Protein AF-A0A3B8W4F6-F1 (afdb_monomer)

Mean predicted aligned error: 9.64 Å

Structure (mmCIF, N/CA/C/O backbone):
data_AF-A0A3B8W4F6-F1
#
_entry.id   AF-A0A3B8W4F6-F1
#
loop_
_atom_site.group_PDB
_atom_site.id
_atom_site.type_symbol
_atom_site.label_atom_id
_atom_site.label_alt_id
_atom_site.label_comp_id
_atom_site.label_asym_id
_atom_site.label_entity_id
_atom_site.label_seq_id
_atom_site.pdbx_PDB_ins_code
_atom_site.Cartn_x
_atom_site.Cartn_y
_atom_site.Cartn_z
_atom_site.occupancy
_atom_site.B_iso_or_equiv
_atom_site.auth_seq_id
_atom_site.auth_comp_id
_atom_site.auth_asym_id
_atom_site.auth_atom_id
_atom_site.pdbx_PDB_model_num
ATOM 1 N N . MET A 1 1 ? 30.982 28.693 -59.886 1.00 55.50 1 MET A N 1
ATOM 2 C CA . MET A 1 1 ? 29.736 28.869 -59.112 1.00 55.50 1 MET A CA 1
ATOM 3 C C . MET A 1 1 ? 29.889 28.064 -57.833 1.00 55.50 1 MET A C 1
ATOM 5 O O . MET A 1 1 ? 29.847 26.845 -57.902 1.00 55.50 1 MET A O 1
ATOM 9 N N . ALA A 1 2 ? 30.230 28.709 -56.717 1.00 45.06 2 ALA A N 1
ATOM 10 C CA . ALA A 1 2 ? 30.468 28.024 -55.446 1.00 45.06 2 ALA A CA 1
ATOM 11 C C . ALA A 1 2 ? 29.125 27.668 -54.787 1.00 45.06 2 ALA A C 1
ATOM 13 O O . ALA A 1 2 ? 28.263 28.534 -54.652 1.00 45.06 2 ALA A O 1
ATOM 14 N N . GLN A 1 3 ? 28.941 26.402 -54.413 1.00 51.81 3 GLN A N 1
ATOM 15 C CA . GLN A 1 3 ? 27.734 25.917 -53.745 1.00 51.81 3 GLN A CA 1
ATOM 16 C C . GLN A 1 3 ? 27.910 26.059 -52.229 1.00 51.81 3 GLN A C 1
ATOM 18 O O . GLN A 1 3 ? 28.793 25.445 -51.633 1.00 51.81 3 GLN A O 1
ATOM 23 N N . LEU A 1 4 ? 27.094 26.921 -51.627 1.00 47.56 4 LEU A N 1
ATOM 24 C CA . LEU A 1 4 ? 27.086 27.211 -50.198 1.00 47.56 4 LEU A CA 1
ATOM 25 C C . LEU A 1 4 ? 26.311 26.101 -49.465 1.00 47.56 4 LEU A C 1
ATOM 27 O O . LEU A 1 4 ? 25.111 25.945 -49.685 1.00 47.56 4 LEU A O 1
ATOM 31 N N . PHE A 1 5 ? 26.976 25.332 -48.602 1.00 58.00 5 PHE A N 1
ATOM 32 C CA . PHE A 1 5 ? 26.315 24.381 -47.703 1.00 58.00 5 PHE A CA 1
ATOM 33 C C . PHE A 1 5 ? 26.010 25.072 -46.370 1.00 58.00 5 PHE A C 1
ATOM 35 O O . PHE A 1 5 ? 26.920 25.423 -45.623 1.00 58.00 5 PHE A O 1
ATOM 42 N N . VAL A 1 6 ? 24.724 25.270 -46.073 1.00 58.47 6 VAL A N 1
ATOM 43 C CA . VAL A 1 6 ? 24.257 25.746 -44.765 1.00 58.47 6 VAL A CA 1
ATOM 44 C C . VAL A 1 6 ? 24.060 24.529 -43.866 1.00 58.47 6 VAL A C 1
ATOM 46 O O . VAL A 1 6 ? 23.161 23.721 -44.089 1.00 58.47 6 VAL A O 1
ATOM 49 N N . ILE A 1 7 ? 24.924 24.387 -42.863 1.00 62.72 7 ILE A N 1
ATOM 50 C CA . ILE A 1 7 ? 24.809 23.353 -41.835 1.00 62.72 7 ILE A CA 1
ATOM 51 C C . ILE A 1 7 ? 23.830 23.870 -40.779 1.00 62.72 7 ILE A C 1
ATOM 53 O O . ILE A 1 7 ? 24.149 24.787 -40.024 1.00 62.72 7 ILE A O 1
ATOM 57 N N . TRP A 1 8 ? 22.630 23.295 -40.728 1.00 63.94 8 TRP A N 1
ATOM 58 C CA . TRP A 1 8 ? 21.715 23.492 -39.606 1.00 63.94 8 TRP A CA 1
ATOM 59 C C . TRP A 1 8 ? 22.245 22.703 -38.411 1.00 63.94 8 TRP A C 1
ATOM 61 O O . TRP A 1 8 ? 22.202 21.474 -38.399 1.00 63.94 8 TRP A O 1
ATOM 71 N N . ALA A 1 9 ? 22.776 23.404 -37.412 1.00 64.50 9 ALA A N 1
ATOM 72 C CA . ALA A 1 9 ? 23.122 22.790 -36.141 1.00 64.50 9 ALA A CA 1
ATOM 73 C C . ALA A 1 9 ? 21.825 22.385 -35.422 1.00 64.50 9 ALA A C 1
ATOM 75 O O . ALA A 1 9 ? 21.080 23.242 -34.947 1.00 64.50 9 ALA A O 1
ATOM 76 N N . LEU A 1 10 ? 21.540 21.080 -35.350 1.00 66.62 10 LEU A N 1
ATOM 77 C CA . LEU A 1 10 ? 20.557 20.563 -34.402 1.00 66.62 10 LEU A CA 1
ATOM 78 C C . LEU A 1 10 ? 21.144 20.707 -32.995 1.00 66.62 10 LEU A C 1
ATOM 80 O O . LEU A 1 10 ? 22.028 19.950 -32.597 1.00 66.62 10 LEU A O 1
ATOM 84 N N . SER A 1 11 ? 20.634 21.668 -32.233 1.00 67.88 11 SER A N 1
ATOM 85 C CA . SER A 1 11 ? 20.848 21.718 -30.790 1.00 67.88 11 SER A CA 1
ATOM 86 C C . SER A 1 11 ? 20.079 20.563 -30.147 1.00 67.88 11 SER A C 1
ATOM 88 O O . SER A 1 11 ? 18.875 20.661 -29.917 1.00 67.88 11 SER A O 1
ATOM 90 N N . ALA A 1 12 ? 20.760 19.449 -29.876 1.00 64.75 12 ALA A N 1
ATOM 91 C CA . ALA A 1 12 ? 20.221 18.388 -29.034 1.00 64.75 12 ALA A CA 1
ATOM 92 C C . ALA A 1 12 ? 20.179 18.894 -27.583 1.00 64.75 12 ALA A C 1
ATOM 94 O O . ALA A 1 12 ? 21.188 18.895 -26.881 1.00 64.75 12 ALA A O 1
ATOM 95 N N . GLY A 1 13 ? 19.018 19.384 -27.144 1.00 63.47 13 GLY A N 1
ATOM 96 C CA . GLY A 1 13 ? 18.785 19.690 -25.736 1.00 63.47 13 GLY A CA 1
ATOM 97 C C . GLY A 1 13 ? 18.802 18.397 -24.921 1.00 63.47 13 GLY A C 1
AT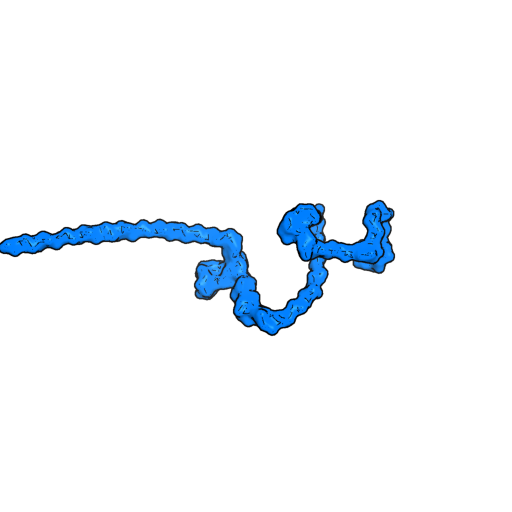OM 98 O O . GLY A 1 13 ? 18.016 17.491 -25.188 1.00 63.47 13 GLY A O 1
ATOM 99 N N . ALA A 1 14 ? 19.700 18.298 -23.941 1.00 60.53 14 ALA A N 1
ATOM 100 C CA . ALA A 1 14 ? 19.704 17.195 -22.990 1.00 60.53 14 ALA A CA 1
ATOM 101 C C . ALA A 1 14 ? 18.447 17.291 -22.113 1.00 60.53 14 ALA A C 1
ATOM 103 O O . ALA A 1 14 ? 18.333 18.173 -21.263 1.00 60.53 14 ALA A O 1
ATOM 104 N N . GLN A 1 15 ? 17.482 16.405 -22.341 1.00 63.75 15 GLN A N 1
ATOM 105 C CA . GLN A 1 15 ? 16.293 16.301 -21.507 1.00 63.75 15 GLN A CA 1
ATOM 106 C C . GLN A 1 15 ? 16.698 15.581 -20.214 1.00 63.75 15 GLN A C 1
ATOM 108 O O . GLN A 1 15 ? 17.089 14.413 -20.259 1.00 63.75 15 GLN A O 1
ATOM 113 N N . SER A 1 16 ? 16.672 16.266 -19.064 1.00 60.88 16 SER A N 1
ATOM 114 C CA . SER A 1 16 ? 16.905 15.582 -17.790 1.00 60.88 16 SER A CA 1
ATOM 115 C C . SER A 1 16 ? 15.682 14.710 -17.501 1.00 60.88 16 SER A C 1
ATOM 117 O O . SER A 1 16 ? 14.555 15.192 -17.383 1.00 60.88 16 SER A O 1
ATOM 119 N N . LYS A 1 17 ? 15.874 13.392 -17.490 1.00 71.44 17 LYS A N 1
ATOM 120 C CA . LYS A 1 17 ? 14.814 12.458 -17.118 1.00 71.44 17 LYS A CA 1
ATOM 121 C C . LYS A 1 17 ? 14.781 12.417 -15.593 1.00 71.44 17 LYS A C 1
ATOM 123 O O . LYS A 1 17 ? 15.727 11.925 -14.981 1.00 71.44 17 LYS A O 1
ATOM 128 N N . SER A 1 18 ? 13.748 12.997 -14.986 1.00 87.06 18 SER A N 1
ATOM 129 C CA . SER A 1 18 ? 13.538 12.906 -13.541 1.00 87.06 18 SER A CA 1
ATOM 130 C C . SER A 1 18 ? 13.315 11.448 -13.139 1.00 87.06 18 SER A C 1
ATOM 132 O O . SER A 1 18 ? 12.745 10.662 -13.900 1.00 87.06 18 SER A O 1
ATOM 134 N N . ILE A 1 19 ? 13.787 11.084 -11.948 1.00 90.50 19 ILE A N 1
ATOM 135 C CA . ILE A 1 19 ? 13.503 9.772 -11.368 1.00 90.50 19 ILE A CA 1
ATOM 136 C C . ILE A 1 19 ? 11.995 9.725 -11.060 1.00 90.50 19 ILE A C 1
ATOM 138 O O . ILE A 1 19 ? 11.502 10.672 -10.449 1.00 90.50 19 ILE A O 1
ATOM 142 N N . PRO A 1 20 ? 11.256 8.692 -11.504 1.00 93.50 20 PRO A N 1
ATOM 143 C CA . PRO A 1 20 ? 9.844 8.530 -11.159 1.00 93.50 20 PRO A CA 1
ATOM 144 C C . PRO A 1 20 ? 9.637 8.338 -9.651 1.00 93.50 20 PRO A C 1
ATOM 146 O O . PRO A 1 20 ? 10.477 7.725 -8.992 1.00 93.50 20 PRO A O 1
ATOM 149 N N . ASP A 1 21 ? 8.497 8.777 -9.117 1.00 95.94 21 ASP A N 1
ATOM 150 C CA . ASP A 1 21 ? 8.174 8.613 -7.689 1.00 95.94 21 ASP A CA 1
ATOM 151 C C . ASP A 1 21 ? 8.124 7.133 -7.269 1.00 95.94 21 ASP A C 1
ATOM 153 O O . ASP A 1 21 ? 8.500 6.776 -6.154 1.00 95.94 21 ASP A O 1
ATOM 157 N N . ASP A 1 22 ? 7.761 6.247 -8.198 1.00 95.69 22 ASP A N 1
ATOM 158 C CA . ASP A 1 22 ? 7.671 4.800 -8.008 1.00 95.69 22 ASP A CA 1
ATOM 159 C C . ASP A 1 22 ? 8.960 4.038 -8.364 1.00 95.69 22 ASP A C 1
ATOM 161 O O . ASP A 1 22 ? 8.926 2.835 -8.636 1.00 95.69 22 ASP A O 1
ATOM 165 N N . TRP A 1 23 ? 10.117 4.713 -8.376 1.00 95.88 23 TRP A N 1
ATOM 166 C CA . TRP A 1 23 ? 11.409 4.112 -8.738 1.00 95.88 23 TRP A CA 1
ATOM 167 C C . TRP A 1 23 ? 11.712 2.815 -7.974 1.00 95.88 23 TRP A C 1
ATOM 169 O O . TRP A 1 23 ? 12.354 1.915 -8.514 1.00 95.88 23 TRP A O 1
ATOM 179 N N . PHE A 1 24 ? 11.232 2.703 -6.733 1.00 97.31 24 PHE A N 1
ATOM 180 C CA . PHE A 1 24 ? 11.438 1.538 -5.880 1.00 97.31 24 PHE A CA 1
ATOM 181 C C . PHE A 1 24 ? 10.724 0.285 -6.409 1.00 97.31 24 PHE A C 1
ATOM 183 O O . PHE A 1 24 ? 11.154 -0.823 -6.106 1.00 97.31 24 PHE A O 1
ATOM 190 N N . LEU A 1 25 ? 9.693 0.422 -7.249 1.00 97.62 25 LEU A N 1
ATOM 191 C CA . LEU A 1 25 ? 8.988 -0.700 -7.884 1.00 97.62 25 LEU A CA 1
ATOM 192 C C . LEU A 1 25 ? 9.665 -1.200 -9.176 1.00 97.62 25 LEU A C 1
ATOM 194 O O . LEU A 1 25 ? 9.284 -2.257 -9.690 1.00 97.62 25 LEU A O 1
ATOM 198 N N . ARG A 1 26 ? 10.641 -0.446 -9.702 1.00 96.94 26 ARG A N 1
ATOM 199 C CA . ARG A 1 26 ? 11.280 -0.648 -11.015 1.00 96.94 26 ARG A CA 1
ATOM 200 C C . ARG A 1 26 ? 12.317 -1.766 -11.015 1.00 96.94 26 ARG A C 1
ATOM 202 O O . ARG A 1 26 ? 12.709 -2.271 -9.964 1.00 96.94 26 ARG A O 1
ATOM 209 N N . ASP A 1 27 ? 12.743 -2.161 -12.210 1.00 97.75 27 ASP A N 1
ATOM 210 C CA . ASP A 1 27 ? 13.707 -3.237 -12.422 1.00 97.75 27 ASP A CA 1
ATOM 211 C C . ASP A 1 27 ? 15.087 -2.700 -12.868 1.00 97.75 27 ASP A C 1
ATOM 213 O O . ASP A 1 27 ? 15.169 -1.925 -13.829 1.00 97.75 27 ASP A O 1
ATOM 217 N N . PRO A 1 28 ? 16.200 -3.139 -12.244 1.00 97.00 28 PRO A N 1
ATOM 218 C CA . PRO A 1 28 ? 17.531 -2.645 -12.595 1.00 97.00 28 PRO A CA 1
ATOM 219 C C . PRO A 1 28 ? 17.965 -2.943 -14.031 1.00 97.00 28 PRO A C 1
ATOM 221 O O . PRO A 1 28 ? 18.733 -2.170 -14.601 1.00 97.00 28 PRO A O 1
ATOM 224 N N . GLN A 1 29 ? 17.517 -4.055 -14.620 1.00 95.94 29 GLN A N 1
ATOM 225 C CA . GLN A 1 29 ? 17.906 -4.448 -15.974 1.00 95.94 29 GLN A CA 1
ATOM 226 C C . GLN A 1 29 ? 17.009 -3.822 -17.043 1.00 95.94 29 GLN A C 1
ATOM 228 O O . GLN A 1 29 ? 17.503 -3.487 -18.118 1.00 95.94 29 GLN A O 1
ATOM 233 N N . LEU A 1 30 ? 15.710 -3.671 -16.771 1.00 94.75 30 LEU A N 1
ATOM 234 C CA . LEU A 1 30 ? 14.752 -3.139 -17.747 1.00 94.75 30 LEU A CA 1
ATOM 235 C C . LEU A 1 30 ? 14.675 -1.609 -17.722 1.00 94.75 30 LEU A C 1
ATOM 237 O O . LEU A 1 30 ? 14.637 -0.978 -18.776 1.00 94.75 30 LEU A O 1
ATOM 241 N N . ASP A 1 31 ? 14.695 -1.015 -16.529 1.00 94.12 31 ASP A N 1
ATOM 242 C CA . ASP A 1 31 ? 14.443 0.415 -16.332 1.00 94.12 31 ASP A CA 1
ATOM 243 C C . ASP A 1 31 ? 15.721 1.207 -16.024 1.00 94.12 31 ASP A C 1
ATOM 245 O O . ASP A 1 31 ? 15.695 2.437 -15.981 1.00 94.12 31 ASP A O 1
ATOM 249 N N . SER A 1 32 ? 16.850 0.519 -15.809 1.00 94.06 32 SER A N 1
ATOM 250 C CA . SER A 1 32 ? 18.103 1.108 -15.303 1.00 94.06 32 SER A CA 1
ATOM 251 C C . SER A 1 32 ? 17.947 1.805 -13.939 1.00 94.06 32 SER A C 1
ATOM 253 O O . SER A 1 32 ? 18.724 2.699 -13.603 1.00 94.06 32 SER A O 1
ATOM 255 N N . LEU A 1 33 ? 16.949 1.399 -13.145 1.00 95.19 33 LEU A N 1
ATOM 256 C CA . LEU A 1 33 ? 16.651 1.926 -11.810 1.00 95.19 33 LEU A CA 1
ATOM 257 C C . LEU A 1 33 ? 16.747 0.806 -10.772 1.00 95.19 33 LEU A C 1
ATOM 259 O O . LEU A 1 33 ? 16.205 -0.276 -10.969 1.00 95.19 33 LEU A O 1
ATOM 263 N N . GLN A 1 34 ? 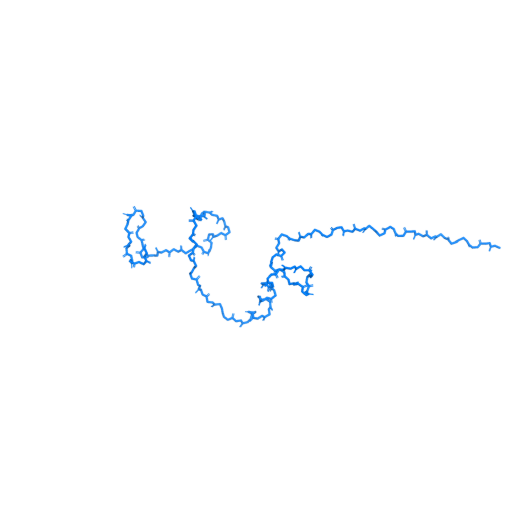17.433 1.065 -9.657 1.00 96.19 34 GLN A N 1
ATOM 264 C CA . GLN A 1 34 ? 17.708 0.068 -8.612 1.00 96.19 34 GLN A CA 1
ATOM 265 C C . GLN A 1 34 ? 16.495 -0.173 -7.689 1.00 96.19 34 GLN A C 1
ATOM 267 O O . GLN A 1 34 ? 16.571 0.087 -6.492 1.00 96.19 34 GLN A O 1
ATOM 272 N N . GLY A 1 35 ? 15.370 -0.623 -8.249 1.00 96.62 35 GLY A N 1
ATOM 273 C CA . GLY A 1 35 ? 14.168 -1.014 -7.502 1.00 96.62 35 GLY A CA 1
ATOM 274 C C . GLY A 1 35 ? 14.104 -2.515 -7.187 1.00 96.62 35 GLY A C 1
ATOM 275 O O . GLY A 1 35 ? 15.031 -3.273 -7.480 1.00 96.62 35 GLY A O 1
ATOM 276 N N . VAL A 1 36 ? 12.996 -2.950 -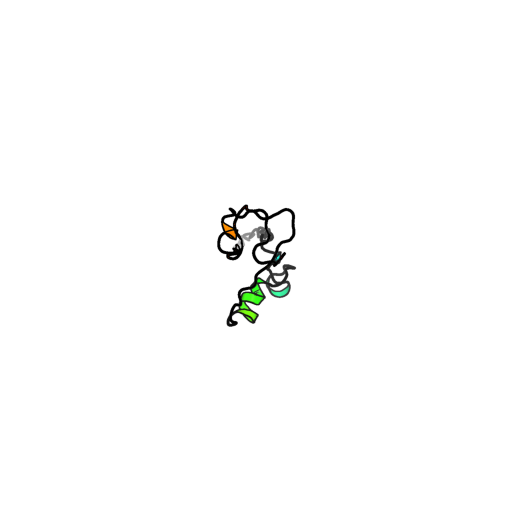6.577 1.00 98.12 36 VAL A N 1
ATOM 277 C CA . VAL A 1 36 ? 12.766 -4.344 -6.144 1.00 98.12 36 VAL A CA 1
ATOM 278 C C . VAL A 1 36 ? 12.056 -5.219 -7.191 1.00 98.12 36 VAL A C 1
ATOM 280 O O . VAL A 1 36 ? 11.674 -6.348 -6.890 1.00 98.12 36 VAL A O 1
ATOM 283 N N . SER A 1 37 ? 11.856 -4.721 -8.417 1.00 98.19 37 SER A N 1
ATOM 284 C CA . SER A 1 37 ? 11.192 -5.446 -9.516 1.00 98.19 37 SER A CA 1
ATOM 285 C C . SER A 1 37 ? 9.766 -5.940 -9.194 1.00 98.19 37 SER A C 1
ATOM 287 O O . SER A 1 37 ? 9.305 -6.947 -9.749 1.00 98.19 37 SER A O 1
ATOM 289 N N . SER A 1 38 ? 9.039 -5.239 -8.316 1.00 97.62 38 SER A N 1
ATOM 290 C CA . SER A 1 38 ? 7.655 -5.580 -7.951 1.00 97.62 38 SER A CA 1
ATOM 291 C C . SER A 1 38 ? 6.719 -5.522 -9.157 1.00 97.62 38 SER A C 1
ATOM 293 O O . SER A 1 38 ? 5.968 -6.467 -9.393 1.00 97.62 38 SER A O 1
ATOM 295 N N . GLU A 1 39 ? 6.817 -4.472 -9.977 1.00 96.69 39 GLU A N 1
ATOM 296 C CA . GLU A 1 39 ? 5.959 -4.304 -11.159 1.00 96.69 39 GLU A CA 1
ATOM 297 C C . GLU A 1 39 ? 6.181 -5.438 -12.173 1.00 96.69 39 GLU A C 1
ATOM 299 O O . GLU A 1 39 ? 5.245 -6.094 -12.634 1.00 96.69 39 GLU A O 1
ATOM 304 N N . ARG A 1 40 ? 7.451 -5.770 -12.437 1.00 97.31 40 ARG A N 1
ATOM 305 C CA . ARG A 1 40 ? 7.824 -6.914 -13.279 1.00 97.31 40 ARG A CA 1
ATOM 306 C C . ARG A 1 40 ? 7.249 -8.222 -12.734 1.00 97.31 40 ARG A C 1
ATOM 308 O O . ARG A 1 40 ? 6.805 -9.064 -13.515 1.00 97.31 40 ARG A O 1
ATOM 315 N N . THR A 1 41 ? 7.257 -8.413 -11.417 1.00 97.56 41 THR A N 1
ATOM 316 C CA . THR A 1 41 ? 6.739 -9.627 -10.769 1.00 97.56 41 THR A CA 1
ATOM 317 C C . THR A 1 41 ? 5.235 -9.783 -10.998 1.00 97.56 41 THR A C 1
ATOM 319 O O . THR A 1 41 ? 4.799 -10.876 -11.374 1.00 97.56 41 THR A O 1
ATOM 322 N N . TYR A 1 42 ? 4.460 -8.699 -10.876 1.00 96.75 42 TYR A N 1
ATOM 323 C CA . TYR A 1 42 ? 3.032 -8.691 -11.212 1.00 96.75 42 TYR A CA 1
ATOM 324 C C . TYR A 1 42 ? 2.778 -9.037 -12.682 1.00 96.75 42 TYR A C 1
ATOM 326 O O . TYR A 1 42 ? 1.942 -9.887 -12.985 1.00 96.75 42 TYR A O 1
ATOM 334 N N . GLN A 1 43 ? 3.553 -8.453 -13.597 1.00 95.88 43 GLN A N 1
ATOM 335 C CA . GLN A 1 43 ? 3.375 -8.649 -15.040 1.00 95.88 43 GLN A CA 1
ATOM 336 C C . GLN A 1 43 ? 3.841 -10.021 -15.559 1.00 95.88 43 GLN A C 1
ATOM 338 O O . GLN A 1 43 ? 3.455 -10.418 -16.661 1.00 95.88 43 GLN A O 1
ATOM 343 N N . THR A 1 44 ? 4.673 -10.745 -14.800 1.00 96.31 44 THR A N 1
ATOM 344 C CA . THR A 1 44 ? 5.299 -12.002 -15.247 1.00 96.31 44 THR A CA 1
ATOM 345 C C . THR A 1 44 ? 4.929 -13.195 -14.369 1.00 96.31 44 THR A C 1
ATOM 347 O O . THR A 1 44 ? 4.176 -14.065 -14.795 1.00 96.31 44 THR A O 1
ATOM 350 N N . LEU A 1 45 ? 5.448 -13.255 -13.142 1.00 96.50 45 LEU A N 1
ATOM 351 C CA . LEU A 1 45 ? 5.329 -14.416 -12.258 1.00 96.50 45 LEU A CA 1
ATOM 352 C C . LEU A 1 45 ? 3.926 -14.587 -11.673 1.00 96.50 45 LEU A C 1
ATOM 354 O O . LEU A 1 45 ? 3.553 -15.715 -11.342 1.00 96.50 45 LEU A O 1
ATOM 358 N N . LEU A 1 46 ? 3.188 -13.488 -11.494 1.00 96.50 46 LEU A N 1
ATOM 359 C CA . LEU A 1 46 ? 1.884 -13.483 -10.824 1.00 96.50 46 LEU A CA 1
ATOM 360 C C . LEU A 1 46 ? 0.694 -13.304 -11.770 1.00 96.50 46 LEU A C 1
ATOM 362 O O . LEU A 1 46 ? -0.425 -13.548 -11.335 1.00 96.50 46 LEU A O 1
ATOM 366 N N . LYS A 1 47 ? 0.922 -12.935 -13.037 1.00 95.19 47 LYS A N 1
ATOM 367 C CA . LYS A 1 47 ? -0.120 -12.529 -13.996 1.00 95.19 47 LYS A CA 1
ATOM 368 C C . LYS A 1 47 ? -1.345 -13.451 -14.029 1.00 95.19 47 LYS A C 1
ATOM 370 O O . LYS A 1 47 ? -2.468 -12.965 -14.029 1.00 95.19 47 LYS A O 1
ATOM 375 N N . ASP A 1 48 ? -1.114 -14.762 -14.024 1.00 96.12 48 ASP A N 1
ATOM 376 C CA . ASP A 1 48 ? -2.166 -15.783 -14.125 1.00 96.12 48 ASP A CA 1
ATOM 377 C C . ASP A 1 48 ? -2.277 -16.641 -12.852 1.00 96.12 48 ASP A C 1
ATOM 379 O O . ASP A 1 48 ? -2.811 -17.753 -12.873 1.00 96.12 48 ASP A O 1
ATOM 383 N N . LYS A 1 49 ? -1.728 -16.163 -11.728 1.00 96.62 49 LYS A N 1
ATOM 384 C CA . LYS A 1 49 ? -1.802 -16.870 -10.446 1.00 96.62 49 LYS A CA 1
ATOM 385 C C . LYS A 1 49 ? -3.016 -16.406 -9.642 1.00 96.62 49 LYS A C 1
ATOM 387 O O . LYS A 1 49 ? -3.311 -15.215 -9.624 1.00 96.62 49 LYS A O 1
ATOM 392 N N . PRO A 1 50 ? -3.702 -17.323 -8.937 1.00 95.56 50 PRO A N 1
ATOM 393 C CA . PRO A 1 50 ? -4.805 -16.937 -8.071 1.00 95.56 50 PRO A CA 1
ATOM 394 C C . PRO A 1 50 ? -4.300 -16.074 -6.911 1.00 95.56 50 PRO A C 1
ATOM 396 O O . PRO A 1 50 ? -3.275 -16.380 -6.292 1.00 95.56 50 PRO A O 1
ATOM 399 N N . SER A 1 51 ? -5.049 -15.020 -6.595 1.00 93.25 51 SER A N 1
ATOM 400 C CA . SER A 1 51 ? -4.816 -14.199 -5.409 1.00 93.25 51 SER A CA 1
ATOM 401 C C . SER A 1 51 ? -5.286 -14.919 -4.146 1.00 93.25 51 SER A C 1
ATOM 403 O O . SER A 1 51 ? -6.258 -15.675 -4.164 1.00 93.25 51 SER A O 1
ATOM 405 N N . ARG A 1 52 ? -4.605 -14.650 -3.031 1.00 94.50 52 ARG A N 1
ATOM 406 C CA . ARG A 1 52 ? -5.025 -15.055 -1.686 1.00 94.50 52 ARG A CA 1
ATOM 407 C C . ARG A 1 52 ? -5.130 -13.811 -0.815 1.00 94.50 52 ARG A C 1
ATOM 409 O O . ARG A 1 52 ? -4.214 -12.992 -0.826 1.00 94.50 52 ARG A O 1
ATOM 416 N N . THR A 1 53 ? -6.213 -13.688 -0.062 1.00 94.75 53 THR A N 1
ATOM 417 C CA . THR A 1 53 ? -6.335 -12.634 0.947 1.00 94.75 53 THR A CA 1
ATOM 418 C C . THR A 1 53 ? -5.392 -12.949 2.101 1.00 94.75 53 THR A C 1
ATOM 420 O O . THR A 1 53 ? -5.345 -14.082 2.581 1.00 94.75 53 THR A O 1
ATOM 423 N N . VAL A 1 54 ? -4.612 -11.956 2.519 1.00 95.38 54 VAL A N 1
ATOM 424 C CA . VAL A 1 54 ? -3.693 -12.045 3.656 1.00 95.38 54 VAL A CA 1
ATOM 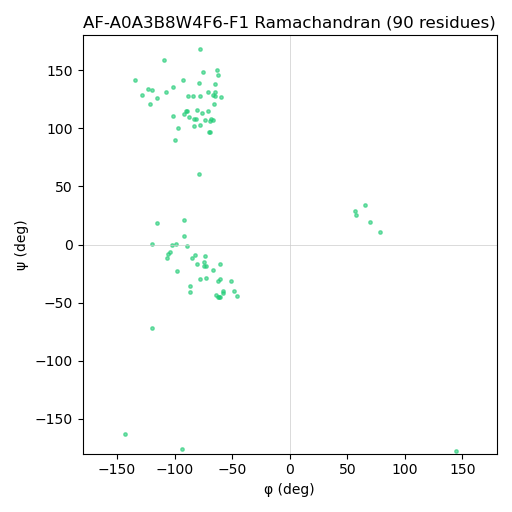425 C C . VAL A 1 54 ? -3.990 -10.867 4.569 1.00 95.38 54 VAL A C 1
ATOM 427 O O . VAL A 1 54 ? -4.017 -9.733 4.102 1.00 95.38 54 VAL A O 1
ATOM 430 N N . ILE A 1 55 ? -4.201 -11.144 5.853 1.00 93.88 55 ILE A N 1
ATOM 431 C CA . ILE A 1 55 ? -4.326 -10.109 6.881 1.00 93.88 55 ILE A CA 1
ATOM 432 C C . ILE A 1 55 ? -2.910 -9.722 7.316 1.00 93.88 55 ILE A C 1
ATOM 434 O O . ILE A 1 55 ? -2.094 -10.593 7.626 1.00 93.88 55 ILE A O 1
ATOM 438 N N . VAL A 1 56 ? -2.606 -8.424 7.298 1.00 94.81 56 VAL A N 1
ATOM 439 C CA . VAL A 1 56 ? -1.295 -7.871 7.664 1.00 94.81 56 VAL A CA 1
ATOM 440 C C . VAL A 1 56 ? -1.484 -6.888 8.814 1.00 94.81 56 VAL A C 1
ATOM 442 O O . VAL A 1 56 ? -2.193 -5.899 8.663 1.00 94.81 56 VAL A O 1
ATOM 445 N N . ALA A 1 57 ? -0.832 -7.147 9.947 1.00 93.44 57 ALA A N 1
ATOM 446 C CA . ALA A 1 57 ? -0.810 -6.231 11.083 1.00 93.44 57 ALA A CA 1
ATOM 447 C C . ALA A 1 57 ? 0.356 -5.239 10.949 1.00 93.44 57 ALA A C 1
ATOM 449 O O . ALA A 1 57 ? 1.507 -5.648 10.773 1.00 93.44 57 ALA A O 1
ATOM 450 N N . VAL A 1 58 ? 0.062 -3.942 11.060 1.00 94.31 58 VAL A N 1
ATOM 451 C CA . VAL A 1 58 ? 1.067 -2.871 11.122 1.00 94.31 58 VAL A CA 1
ATOM 452 C C . VAL A 1 58 ? 1.217 -2.439 12.578 1.00 94.31 58 VAL A C 1
ATOM 454 O O . VAL A 1 58 ? 0.306 -1.848 13.147 1.00 94.31 58 VAL A O 1
ATOM 457 N N . ILE A 1 59 ? 2.364 -2.755 13.185 1.00 94.50 59 ILE A N 1
ATOM 458 C CA . ILE A 1 59 ? 2.671 -2.411 14.580 1.00 94.50 59 ILE A CA 1
ATOM 459 C C . ILE A 1 59 ? 3.557 -1.161 14.585 1.00 94.50 59 ILE A C 1
ATOM 461 O O . ILE A 1 59 ? 4.781 -1.259 14.523 1.00 94.50 59 ILE A O 1
ATOM 465 N N . ASP A 1 60 ? 2.922 0.006 14.627 1.00 95.75 60 ASP A N 1
ATOM 466 C CA . ASP A 1 60 ? 3.571 1.321 14.649 1.00 95.75 60 ASP A CA 1
ATOM 467 C C . ASP A 1 60 ? 2.764 2.271 15.565 1.00 95.75 60 ASP A C 1
ATOM 469 O O . ASP A 1 60 ? 1.940 1.842 16.370 1.00 95.75 60 ASP A O 1
ATOM 473 N N . SER A 1 61 ? 2.989 3.573 15.449 1.00 96.31 61 SER A N 1
ATOM 474 C CA . SER A 1 61 ? 2.250 4.661 16.091 1.00 96.31 61 SER A CA 1
ATOM 475 C C . SER A 1 61 ? 0.758 4.731 15.733 1.00 96.31 61 SER A C 1
ATOM 477 O O . SER A 1 61 ? 0.001 5.388 16.447 1.00 96.31 61 SER A O 1
ATOM 479 N N . GLY A 1 62 ? 0.329 4.061 14.661 1.00 93.44 62 GLY A N 1
ATOM 480 C CA . GLY A 1 62 ? -1.065 3.957 14.231 1.00 93.44 62 GLY A CA 1
ATOM 481 C C . GLY A 1 62 ? -1.210 3.943 12.708 1.00 93.44 62 GLY A C 1
ATOM 482 O O . GLY A 1 62 ? -0.224 3.993 11.975 1.00 93.44 62 GLY A O 1
ATOM 483 N N . VAL A 1 63 ? -2.457 3.892 12.238 1.00 94.69 63 VAL A N 1
ATOM 484 C CA . VAL A 1 63 ? -2.839 4.040 10.826 1.00 94.69 63 VAL A CA 1
ATOM 485 C C . VAL A 1 63 ? -4.029 4.994 10.734 1.00 94.69 63 VAL A C 1
ATOM 487 O O . VAL A 1 63 ? -4.905 4.973 11.599 1.00 94.69 63 VAL A O 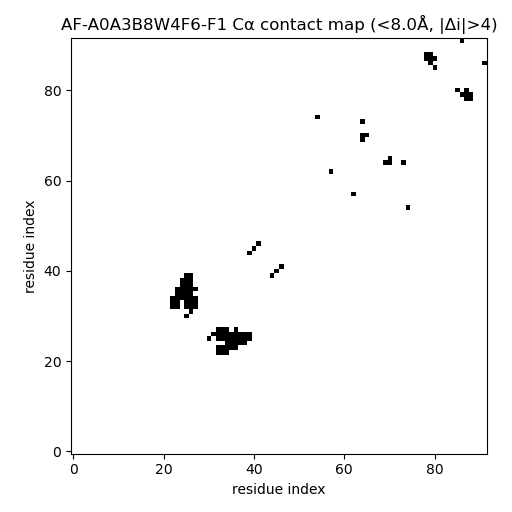1
ATOM 490 N N . ASP A 1 64 ? -4.055 5.843 9.708 1.00 95.62 64 ASP A N 1
ATOM 491 C CA . ASP A 1 64 ? -5.223 6.674 9.419 1.00 95.62 64 ASP A CA 1
ATOM 492 C C . ASP A 1 64 ? -6.298 5.826 8.731 1.00 95.62 64 ASP A C 1
ATOM 494 O O . ASP A 1 64 ? -6.195 5.500 7.546 1.00 95.62 64 ASP A O 1
ATOM 498 N N . ILE A 1 65 ? -7.318 5.443 9.497 1.00 94.38 65 ILE A N 1
ATOM 499 C CA . ILE A 1 65 ? -8.432 4.617 9.018 1.00 94.38 65 ILE A CA 1
ATOM 500 C C . ILE A 1 65 ? -9.411 5.384 8.115 1.00 94.38 65 ILE A C 1
ATOM 502 O O . ILE A 1 65 ? -10.261 4.764 7.483 1.00 94.38 65 ILE A O 1
ATOM 506 N N . GLU A 1 66 ? -9.291 6.711 8.022 1.00 95.81 66 GLU A N 1
ATOM 507 C CA . GLU A 1 66 ? -10.120 7.550 7.147 1.00 95.81 66 GLU A CA 1
ATOM 508 C C . GLU A 1 66 ? -9.407 7.906 5.828 1.00 95.81 66 GLU A C 1
ATOM 510 O O . GLU A 1 66 ? -9.975 8.599 4.981 1.00 95.81 66 GLU A O 1
ATOM 515 N N . HIS A 1 67 ? -8.173 7.426 5.619 1.00 97.44 67 HIS A N 1
ATOM 516 C CA . HIS A 1 67 ? -7.407 7.700 4.405 1.00 97.44 67 HIS A CA 1
ATOM 517 C C . HIS A 1 67 ? -8.070 7.074 3.167 1.00 97.44 67 HIS A C 1
ATOM 519 O O . HIS A 1 67 ? -8.314 5.865 3.115 1.00 97.44 67 HIS A O 1
ATOM 525 N N . GLU A 1 68 ? -8.296 7.884 2.127 1.00 97.38 68 GLU A N 1
ATOM 526 C CA . GLU A 1 68 ? -9.062 7.481 0.939 1.00 97.38 68 GLU A CA 1
ATOM 527 C C . GLU A 1 68 ? -8.479 6.255 0.217 1.00 97.38 68 GLU A C 1
ATOM 529 O O . GLU A 1 68 ? -9.227 5.335 -0.103 1.00 97.38 68 GLU A O 1
ATOM 534 N N . ASP A 1 69 ? -7.152 6.178 0.070 1.00 96.50 69 ASP A N 1
ATOM 535 C CA . ASP A 1 69 ? -6.487 5.032 -0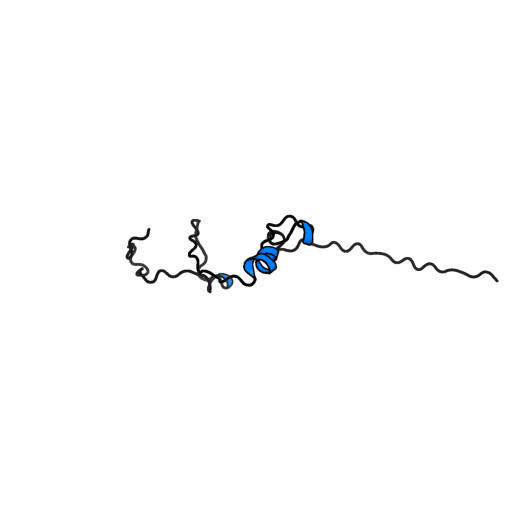.577 1.00 96.50 69 ASP A CA 1
ATOM 536 C C . ASP A 1 69 ? -6.432 3.752 0.278 1.00 96.50 69 ASP A C 1
ATOM 538 O O . ASP A 1 69 ? -6.130 2.679 -0.245 1.00 96.50 69 ASP A O 1
ATOM 542 N N . LEU A 1 70 ? -6.687 3.832 1.591 1.00 96.25 70 LEU A N 1
ATOM 543 C CA . LEU A 1 70 ? -6.641 2.661 2.480 1.00 96.25 70 LEU A CA 1
ATOM 544 C C . LEU A 1 70 ? -8.022 2.064 2.733 1.00 96.25 70 LEU A C 1
ATOM 546 O O . LEU A 1 70 ? -8.122 0.881 3.053 1.00 96.25 70 LEU A O 1
ATOM 550 N N . LYS A 1 71 ? -9.083 2.853 2.556 1.00 94.56 71 LYS A N 1
ATOM 551 C CA . LYS A 1 71 ? -10.461 2.503 2.914 1.00 94.56 71 LYS A CA 1
ATOM 552 C C . LYS A 1 71 ? -10.914 1.125 2.420 1.00 94.56 71 LYS A C 1
ATOM 554 O O . LYS A 1 71 ? -11.582 0.407 3.157 1.00 94.56 71 LYS A O 1
ATOM 559 N N . ASP A 1 72 ? -10.530 0.749 1.203 1.00 95.25 72 ASP A N 1
ATOM 560 C CA . ASP A 1 72 ? -10.967 -0.504 0.572 1.00 95.25 72 ASP A CA 1
ATOM 561 C C . ASP A 1 72 ? -10.147 -1.736 1.005 1.00 95.25 72 ASP A C 1
ATOM 563 O O . ASP A 1 72 ? -10.510 -2.866 0.676 1.00 95.25 72 ASP A O 1
ATOM 567 N N . VAL A 1 73 ? -9.039 -1.539 1.731 1.00 95.50 73 VAL A N 1
ATOM 568 C CA . VAL A 1 73 ? -8.125 -2.612 2.168 1.00 95.50 73 VAL A CA 1
ATOM 569 C C . VAL A 1 73 ? -7.984 -2.720 3.689 1.00 95.50 73 VAL A C 1
ATOM 571 O O . VAL A 1 73 ? -7.254 -3.591 4.169 1.00 95.50 73 VAL A O 1
ATOM 574 N N . LEU A 1 74 ? -8.673 -1.869 4.456 1.00 95.62 74 LEU A N 1
ATOM 575 C CA . LEU A 1 74 ? -8.694 -1.951 5.915 1.00 95.62 74 LEU A CA 1
ATOM 576 C C . LEU A 1 74 ? -9.377 -3.242 6.372 1.00 95.62 74 LEU A C 1
ATOM 578 O O . LEU A 1 74 ? -10.476 -3.588 5.937 1.00 95.62 74 LEU A O 1
ATOM 582 N N . TRP A 1 75 ? -8.715 -3.949 7.282 1.00 94.62 75 TRP A N 1
ATOM 583 C CA . TRP A 1 75 ? -9.294 -5.107 7.944 1.00 94.62 75 TRP A CA 1
ATOM 584 C C . TRP A 1 75 ? -10.251 -4.661 9.056 1.00 94.62 75 TRP A C 1
ATOM 586 O O . TRP A 1 75 ? -9.953 -3.725 9.798 1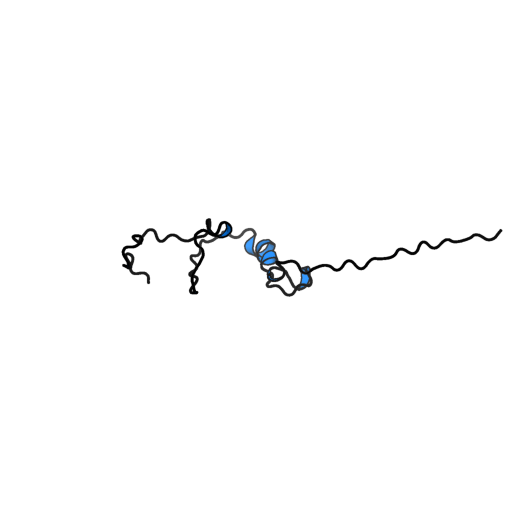.00 94.62 75 TRP A O 1
ATOM 596 N N . ILE A 1 76 ? -11.390 -5.346 9.172 1.00 91.88 76 ILE A N 1
ATOM 597 C CA . ILE A 1 76 ? -12.383 -5.147 10.231 1.00 91.88 76 ILE A CA 1
ATOM 598 C C . ILE A 1 76 ? -12.420 -6.427 11.059 1.00 91.88 76 ILE A C 1
ATOM 600 O O . ILE A 1 76 ? -12.621 -7.508 10.499 1.00 91.88 76 ILE A O 1
ATOM 604 N N . ASN A 1 77 ? -12.238 -6.302 12.374 1.00 92.06 77 ASN A N 1
ATOM 605 C CA . ASN A 1 77 ? -12.471 -7.416 13.281 1.00 92.06 77 ASN A CA 1
ATOM 606 C C . ASN A 1 77 ? -13.967 -7.498 13.611 1.00 92.06 77 ASN A C 1
ATOM 608 O O . ASN A 1 77 ? -14.474 -6.683 14.377 1.00 92.06 77 ASN A O 1
ATOM 612 N N . GLU A 1 78 ? -14.684 -8.432 12.985 1.00 93.12 78 GLU A N 1
ATOM 613 C CA . GLU A 1 78 ? -16.130 -8.606 13.197 1.00 93.12 78 GLU A CA 1
ATOM 614 C C . GLU A 1 78 ? -16.464 -9.231 14.560 1.00 93.12 78 GLU A C 1
ATOM 616 O O . GLU A 1 78 ? -17.600 -9.102 15.019 1.00 93.12 78 GLU A O 1
ATOM 621 N N . ASP A 1 79 ? -15.487 -9.870 15.208 1.00 93.12 79 ASP A N 1
ATOM 622 C CA . ASP A 1 79 ? -15.659 -10.526 16.505 1.00 93.12 79 ASP A CA 1
ATOM 623 C C . ASP A 1 79 ? -15.396 -9.572 17.697 1.00 93.12 79 ASP A C 1
ATOM 625 O O . ASP A 1 79 ? -15.588 -9.964 18.846 1.00 93.12 79 ASP A O 1
ATOM 629 N N . GLU A 1 80 ? -15.036 -8.308 17.431 1.00 93.88 80 GLU A N 1
ATOM 630 C CA . GLU A 1 80 ? -14.755 -7.261 18.429 1.00 93.88 80 GLU A CA 1
ATOM 631 C C . GLU A 1 80 ? -15.913 -6.270 18.612 1.00 93.88 80 GLU A C 1
ATOM 633 O O . GLU A 1 80 ? -16.477 -5.755 17.639 1.00 93.88 80 GLU A O 1
ATOM 638 N N . ILE A 1 81 ? -16.250 -5.930 19.863 1.00 91.94 81 ILE A N 1
ATOM 639 C CA . ILE A 1 81 ? -17.253 -4.906 20.182 1.00 91.94 81 ILE A CA 1
ATOM 640 C C . ILE A 1 81 ? -16.563 -3.537 20.302 1.00 91.94 81 ILE A C 1
ATOM 642 O O . ILE A 1 81 ? -15.828 -3.281 21.260 1.00 91.94 81 ILE A O 1
ATOM 646 N N . PRO A 1 82 ? -16.863 -2.569 19.413 1.00 89.00 82 PRO A N 1
ATOM 647 C CA . PRO A 1 82 ? -16.155 -1.294 19.406 1.00 89.00 82 PRO A CA 1
ATOM 648 C C . PRO A 1 82 ? -16.278 -0.518 20.725 1.00 89.00 82 PRO A C 1
ATOM 650 O O . PRO A 1 82 ? -17.376 -0.209 21.194 1.00 89.00 82 PRO A O 1
ATOM 653 N N . G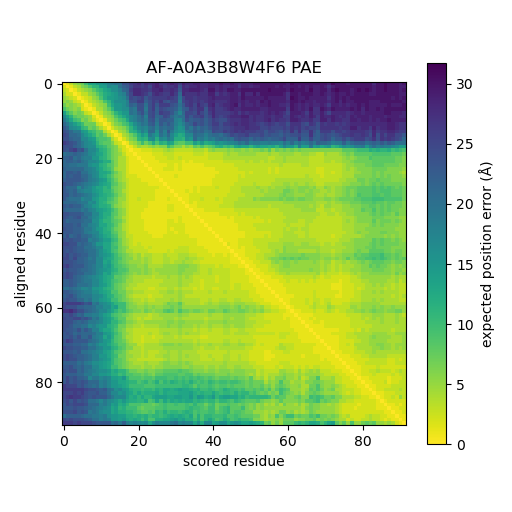LY A 1 83 ? -15.132 -0.125 21.286 1.00 87.19 83 GLY A N 1
ATOM 654 C CA . GLY A 1 83 ? -15.049 0.819 22.403 1.00 87.19 83 GLY A CA 1
ATOM 655 C C . GLY A 1 83 ? -15.373 0.249 23.788 1.00 87.19 83 GLY A C 1
ATOM 656 O O . GLY A 1 83 ? -15.505 1.034 24.729 1.00 87.19 83 GLY A O 1
ATOM 657 N N . ASN A 1 84 ? -15.491 -1.075 23.947 1.00 93.56 84 ASN A N 1
ATOM 658 C CA . ASN A 1 84 ? -15.688 -1.705 25.262 1.00 93.56 84 ASN A CA 1
ATOM 659 C C . ASN A 1 84 ? -14.373 -1.870 26.062 1.00 93.56 84 ASN A C 1
ATOM 661 O O . ASN A 1 84 ? -14.424 -2.049 27.280 1.00 93.56 84 ASN A O 1
ATOM 665 N N . GLY A 1 85 ? -13.214 -1.774 25.398 1.00 89.56 85 GLY A N 1
ATOM 666 C CA . GLY A 1 85 ? -11.894 -1.952 26.006 1.00 89.56 85 GLY A CA 1
ATOM 667 C C . GLY A 1 85 ? -11.584 -3.392 26.432 1.00 89.56 85 GLY A C 1
ATOM 668 O O . GLY A 1 85 ? -10.717 -3.581 27.286 1.00 89.56 85 GLY A O 1
ATOM 669 N N . ALA A 1 86 ? -12.303 -4.379 25.895 1.00 90.38 86 ALA A N 1
ATOM 670 C CA . ALA A 1 86 ? -12.031 -5.799 26.071 1.00 90.38 86 ALA A CA 1
ATOM 671 C C . ALA A 1 86 ? -11.504 -6.394 24.758 1.00 90.38 86 ALA A C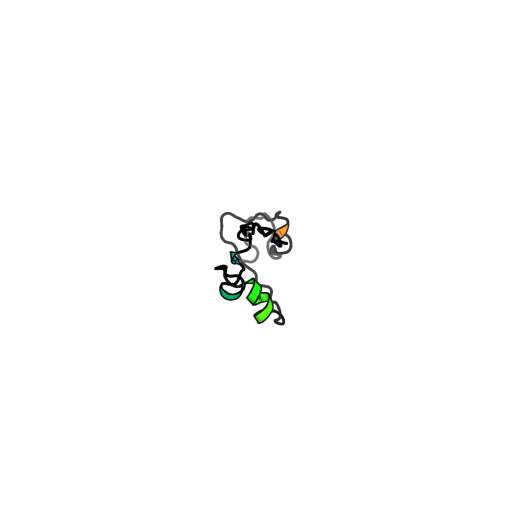 1
ATOM 673 O O . ALA A 1 86 ? -11.700 -5.808 23.706 1.00 90.38 86 ALA A O 1
ATOM 674 N N . ASP A 1 87 ? -10.820 -7.529 24.868 1.00 90.75 87 ASP A N 1
ATOM 675 C CA . ASP A 1 87 ? -10.490 -8.412 23.746 1.00 90.75 87 ASP A CA 1
ATOM 676 C C . ASP A 1 87 ? -11.559 -9.519 23.737 1.00 90.75 87 ASP A C 1
ATOM 678 O O . ASP A 1 87 ? -11.573 -10.400 24.612 1.00 90.75 87 ASP A O 1
ATOM 682 N N . ASP A 1 88 ? -12.542 -9.382 22.850 1.00 94.00 88 ASP A N 1
ATOM 683 C CA . ASP A 1 88 ? -13.751 -10.207 22.798 1.00 94.00 88 ASP A CA 1
ATOM 684 C C . ASP A 1 88 ? -13.484 -11.577 22.151 1.00 94.00 88 ASP A C 1
ATOM 686 O O . ASP A 1 88 ? -14.103 -12.582 22.534 1.00 94.00 88 ASP A O 1
ATOM 690 N N . ASP A 1 89 ? -12.520 -11.647 21.232 1.00 93.00 89 ASP A N 1
ATOM 691 C CA . ASP A 1 89 ? -12.183 -12.854 20.472 1.00 93.00 89 ASP A CA 1
ATOM 692 C C . ASP A 1 89 ? -10.903 -13.566 20.954 1.00 93.00 89 ASP A C 1
ATOM 694 O O . ASP A 1 89 ? -10.642 -14.717 20.580 1.00 93.00 89 ASP A O 1
ATOM 698 N N . LYS A 1 90 ? -10.180 -12.945 21.893 1.00 92.88 90 LYS A N 1
ATOM 699 C CA . LYS A 1 90 ? -8.972 -13.453 22.557 1.00 92.88 90 LYS A CA 1
ATOM 700 C C . LYS A 1 90 ? -7.789 -13.613 21.616 1.00 92.88 90 LYS A C 1
ATOM 702 O O . LYS A 1 90 ? -7.011 -14.567 21.770 1.00 92.88 90 LYS A O 1
ATOM 707 N N . ASN A 1 91 ? -7.676 -12.736 20.626 1.00 86.19 91 ASN A N 1
ATOM 708 C CA . ASN A 1 91 ? -6.648 -12.829 19.602 1.00 86.19 91 ASN A CA 1
ATOM 709 C C . ASN A 1 91 ? -5.459 -11.867 19.793 1.00 86.19 91 ASN A C 1
ATOM 711 O O . ASN A 1 91 ? -4.504 -11.975 19.011 1.00 86.19 91 ASN A O 1
ATOM 715 N N . GLY A 1 92 ? -5.441 -11.020 20.840 1.00 76.00 92 GLY A N 1
ATOM 716 C CA . GLY A 1 92 ? -4.317 -10.098 21.072 1.00 76.00 92 GLY A CA 1
ATOM 717 C C . GLY A 1 92 ? -4.451 -9.120 22.230 1.00 76.00 92 GLY A C 1
ATOM 718 O O . GLY A 1 92 ? -5.089 -8.067 22.025 1.00 76.00 92 GLY A O 1
#

Foldseek 3Di:
DDDDDDDDDDPPDDDPDDQDPVLQCDDCVPPVGPHPVVVVCCVPVPVPPDDDDDDDDDPDPDDDCPDPVCVVPDDDDPQDDPPPPDDRPPPD

Secondary structure (DSSP, 8-state):
-----------------PPPTTGGGS-TTTTSS----HHHHHHTTSTTSPP--------SS---TT-TTTTTT----TTS-TTS-S-SSS--

Radius of gyration: 26.75 Å; Cα contacts (8 Å, |Δi|>4): 52; chains: 1; bounding box: 48×46×85 Å

pLDDT: mean 88.11, std 13.85, range [45.06, 98.19]

Solvent-accessible surface area (backbone atoms only — not comparable to full-atom values): 6662 Å² total; per-residue (Å²): 136,85,82,84,82,81,81,80,81,79,80,80,74,83,77,82,79,74,84,59,95,63,41,61,38,29,31,51,86,82,67,73,29,93,26,73,30,51,56,57,40,49,72,59,82,41,61,89,53,87,85,75,95,77,92,80,87,84,92,68,100,74,78,73,79,82,38,79,91,44,57,91,72,63,84,79,70,84,67,52,68,89,89,71,87,68,72,69,73,73,84,124

Sequence (92 aa):
MAQLFVIWALSAGAQSKSIPDDWFLRDPQLDSLQGVSSERTYQTLLKDKPSRTVIVAVIDSGVDIEHEDLKDVLWINEDEIPGNGADDDKNG